Protein AF-A0A966PI27-F1 (afdb_monomer_lite)

Foldseek 3Di:
DVQCVVVVHDPVPSVVVVVVCCVVQQWPDDDPDIDGGCVVVVHDDDD

Secondary structure (DSSP, 8-state):
-HHHHHTT--HHHHHHHHHHHHHTTSEEEETTEEEE-HHHHTPPPP-

Structure (mmCIF, N/CA/C/O backbone):
data_AF-A0A966PI27-F1
#
_entry.id   AF-A0A966PI27-F1
#
loop_
_atom_site.group_PDB
_atom_site.id
_atom_site.type_symbol
_atom_site.label_atom_id
_atom_site.label_alt_id
_atom_site.label_comp_id
_atom_site.label_asym_id
_atom_site.label_entity_id
_atom_site.label_seq_id
_atom_site.pdbx_PDB_ins_code
_atom_site.Cartn_x
_atom_site.Cartn_y
_atom_site.Cartn_z
_atom_site.occupancy
_atom_site.B_iso_or_equiv
_atom_site.auth_seq_id
_atom_site.auth_comp_id
_atom_site.auth_asym_id
_atom_site.auth_atom_id
_atom_site.pdbx_PDB_model_num
ATOM 1 N N . SER A 1 1 ? -5.009 5.390 7.130 1.00 83.19 1 SER A N 1
ATOM 2 C CA . SER A 1 1 ? -4.017 5.680 6.080 1.00 83.19 1 SER A CA 1
ATOM 3 C C . SER A 1 1 ? -4.685 5.400 4.760 1.00 83.19 1 SER A C 1
ATOM 5 O O . SER A 1 1 ? -5.313 4.352 4.622 1.00 83.19 1 SER A O 1
ATOM 7 N N . GLN A 1 2 ? -4.531 6.317 3.809 1.00 89.75 2 GLN A N 1
ATOM 8 C CA . GLN A 1 2 ? -5.278 6.312 2.551 1.00 89.75 2 GLN A CA 1
ATOM 9 C C . GLN A 1 2 ? -5.202 4.968 1.809 1.00 89.75 2 GLN A C 1
ATOM 11 O O . GLN A 1 2 ? -6.219 4.445 1.382 1.00 89.75 2 GLN A O 1
ATOM 16 N N . PHE A 1 3 ? -4.022 4.341 1.773 1.00 91.94 3 PHE A N 1
ATOM 17 C CA . PHE A 1 3 ? -3.811 3.032 1.142 1.00 91.94 3 PHE A CA 1
ATOM 18 C C . PHE A 1 3 ? -4.673 1.897 1.720 1.00 91.94 3 PHE A C 1
ATOM 20 O O . PHE A 1 3 ? -5.162 1.023 1.010 1.00 91.94 3 PHE A O 1
ATOM 27 N N . ARG A 1 4 ? -4.840 1.881 3.045 1.00 94.31 4 ARG A N 1
ATOM 28 C CA . ARG A 1 4 ? -5.624 0.850 3.725 1.00 94.31 4 ARG A CA 1
ATOM 29 C C . ARG A 1 4 ? -7.114 1.028 3.438 1.00 94.31 4 ARG A C 1
ATOM 31 O O . ARG A 1 4 ? -7.817 0.043 3.245 1.00 94.31 4 ARG A O 1
ATOM 38 N N . GLU A 1 5 ? -7.560 2.279 3.445 1.00 95.94 5 GLU A N 1
ATOM 39 C CA . GLU A 1 5 ? -8.946 2.671 3.190 1.00 95.94 5 GLU A CA 1
ATOM 40 C C . GLU A 1 5 ? -9.333 2.411 1.730 1.00 95.94 5 GLU A C 1
ATOM 42 O O . GLU A 1 5 ? -10.376 1.811 1.493 1.00 95.94 5 GLU A O 1
ATOM 47 N N . SER A 1 6 ? -8.462 2.731 0.765 1.00 95.12 6 SER A N 1
ATOM 48 C CA . SER A 1 6 ? -8.718 2.492 -0.665 1.00 95.12 6 SER A CA 1
ATOM 49 C C . SER A 1 6 ? -8.865 1.011 -1.023 1.00 95.12 6 SER A C 1
ATOM 51 O O . SER A 1 6 ? -9.552 0.675 -1.980 1.00 95.12 6 SER A O 1
ATOM 53 N N . LEU A 1 7 ? -8.206 0.126 -0.271 1.00 94.88 7 LEU A N 1
ATOM 54 C CA . LEU A 1 7 ? -8.261 -1.326 -0.471 1.00 94.88 7 LEU A CA 1
ATOM 55 C C . LEU A 1 7 ? -9.252 -2.030 0.470 1.00 94.88 7 LEU A C 1
ATOM 57 O O . LEU A 1 7 ? -9.408 -3.244 0.377 1.00 94.88 7 LEU A O 1
ATOM 61 N N . GLY A 1 8 ? -9.883 -1.311 1.405 1.00 96.75 8 GLY A N 1
ATOM 62 C CA . GLY A 1 8 ? -10.787 -1.907 2.396 1.00 96.75 8 GLY A CA 1
ATOM 63 C C . GLY A 1 8 ? -10.119 -2.916 3.343 1.00 96.75 8 GLY A C 1
ATOM 64 O O . GLY A 1 8 ? -10.778 -3.826 3.840 1.00 96.75 8 GLY A O 1
ATOM 65 N N . ILE A 1 9 ? -8.810 -2.791 3.596 1.00 96.62 9 ILE A N 1
ATOM 66 C CA . ILE A 1 9 ? -8.041 -3.757 4.402 1.00 96.62 9 ILE A CA 1
ATOM 67 C C . ILE A 1 9 ? -7.727 -3.239 5.814 1.00 96.62 9 ILE A C 1
ATOM 69 O O . ILE A 1 9 ? -8.068 -2.131 6.218 1.00 96.62 9 ILE A O 1
ATOM 73 N N . THR A 1 10 ? -7.058 -4.059 6.624 1.00 95.50 10 THR A N 1
ATOM 74 C CA . THR A 1 10 ? -6.586 -3.684 7.968 1.00 95.50 10 THR A CA 1
ATOM 75 C C . THR A 1 10 ? -5.082 -3.385 7.967 1.00 95.50 10 THR A C 1
ATOM 77 O O . THR A 1 10 ? -4.370 -3.736 7.027 1.00 95.50 10 THR A O 1
ATOM 80 N N . ARG A 1 11 ? -4.564 -2.728 9.021 1.00 92.56 11 ARG A N 1
ATOM 81 C CA . ARG A 1 11 ? -3.135 -2.347 9.102 1.00 92.56 11 ARG A CA 1
ATOM 82 C C . ARG A 1 11 ? -2.206 -3.560 9.022 1.00 92.56 11 ARG A C 1
ATOM 84 O O . ARG A 1 11 ? -1.175 -3.469 8.363 1.00 92.56 11 ARG A O 1
ATOM 91 N N . LYS A 1 12 ? -2.603 -4.684 9.635 1.00 95.88 12 LYS A N 1
ATOM 92 C CA . LYS A 1 12 ? -1.854 -5.950 9.584 1.00 95.88 12 LYS A CA 1
ATOM 93 C C . LYS A 1 12 ? -1.609 -6.445 8.155 1.00 95.88 12 LYS A C 1
ATOM 95 O O . LYS A 1 1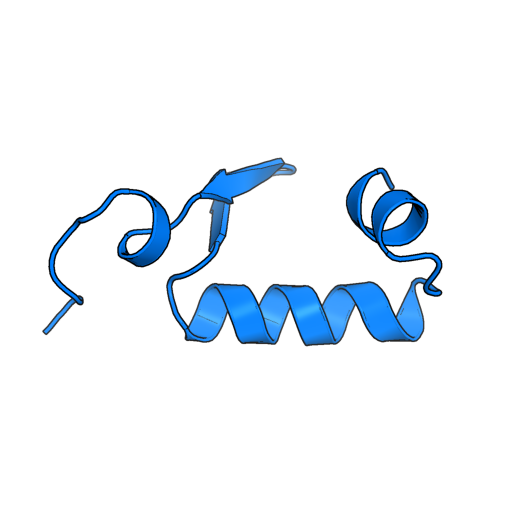2 ? -0.602 -7.089 7.915 1.00 95.88 12 LYS A O 1
ATOM 100 N N . HIS A 1 13 ? -2.501 -6.105 7.222 1.00 95.81 13 HIS A N 1
ATOM 101 C CA . HIS A 1 13 ? -2.406 -6.493 5.813 1.00 95.81 13 HIS A CA 1
ATOM 102 C C . HIS A 1 13 ? -1.750 -5.413 4.955 1.00 95.81 13 HIS A C 1
ATOM 104 O O . HIS A 1 13 ? -1.047 -5.723 4.002 1.00 95.81 13 HIS A O 1
ATOM 110 N N . ALA A 1 14 ? -1.942 -4.140 5.306 1.00 95.75 14 ALA A N 1
ATOM 111 C CA . ALA A 1 14 ? -1.405 -3.023 4.538 1.00 95.75 14 ALA A CA 1
ATOM 112 C C . ALA A 1 14 ? 0.132 -2.984 4.532 1.00 95.75 14 ALA A C 1
ATOM 114 O O . ALA A 1 14 ? 0.722 -2.755 3.481 1.00 95.75 14 ALA A O 1
ATOM 115 N N . VAL A 1 15 ? 0.782 -3.206 5.682 1.00 93.31 15 VAL A N 1
ATOM 116 C CA . VAL A 1 15 ? 2.250 -3.094 5.787 1.00 93.31 15 VAL A CA 1
ATOM 117 C C . VAL A 1 15 ? 2.973 -4.169 4.961 1.00 93.31 15 VAL A C 1
ATOM 119 O O . VAL A 1 15 ? 3.753 -3.780 4.092 1.00 93.31 15 VAL A O 1
ATOM 122 N N . PRO A 1 16 ? 2.676 -5.478 5.112 1.00 96.19 16 PRO A N 1
ATOM 123 C CA . PRO A 1 16 ? 3.345 -6.510 4.315 1.00 96.19 16 PRO A CA 1
ATOM 124 C C . PRO A 1 16 ? 3.106 -6.356 2.810 1.00 96.19 16 PRO A C 1
ATOM 126 O O . PRO A 1 16 ? 3.978 -6.662 1.998 1.00 96.19 16 PRO A O 1
ATOM 129 N N . LEU A 1 17 ? 1.924 -5.868 2.420 1.00 95.69 17 LEU A N 1
ATOM 130 C CA . LEU A 1 17 ? 1.591 -5.675 1.014 1.00 95.69 17 LEU A CA 1
ATOM 131 C C . LEU A 1 17 ? 2.383 -4.511 0.408 1.00 95.69 17 LEU A C 1
ATOM 133 O O . LEU A 1 17 ? 2.947 -4.666 -0.671 1.00 95.69 17 LEU A O 1
ATOM 137 N N . LEU A 1 18 ? 2.507 -3.389 1.123 1.00 95.00 18 LEU A N 1
ATOM 138 C CA . LEU A 1 18 ? 3.361 -2.273 0.703 1.00 95.00 18 LEU A CA 1
ATOM 139 C C . LEU A 1 18 ? 4.832 -2.688 0.584 1.00 95.00 18 LEU A C 1
ATOM 141 O O . LEU A 1 18 ? 5.476 -2.341 -0.398 1.00 95.00 18 LEU A O 1
ATOM 145 N N . GLU A 1 19 ? 5.352 -3.484 1.519 1.00 95.50 19 GLU A N 1
ATOM 146 C CA . GLU A 1 19 ? 6.718 -4.022 1.426 1.00 95.50 19 GLU A CA 1
ATOM 147 C C . GLU A 1 19 ? 6.905 -4.933 0.205 1.00 95.50 19 GLU A C 1
ATOM 149 O O . GLU A 1 19 ? 7.946 -4.903 -0.452 1.00 95.50 19 GLU A O 1
ATOM 154 N N . ALA A 1 20 ? 5.894 -5.738 -0.132 1.00 96.12 20 ALA A N 1
ATOM 155 C CA . ALA A 1 20 ? 5.930 -6.573 -1.327 1.00 96.12 20 ALA A CA 1
ATOM 156 C C . ALA A 1 20 ? 5.912 -5.740 -2.622 1.00 96.12 20 ALA A C 1
ATOM 158 O O . ALA A 1 20 ? 6.597 -6.102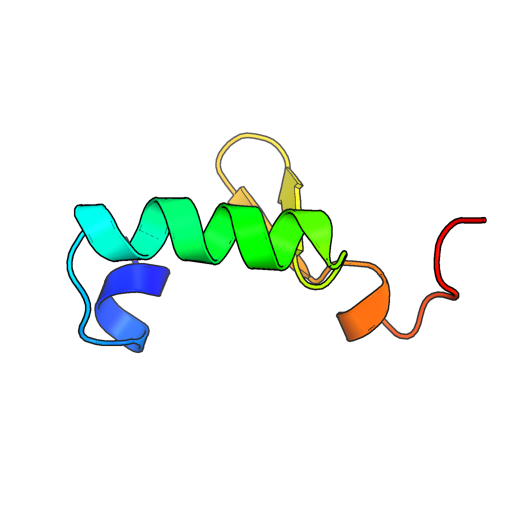 -3.581 1.00 96.12 20 ALA A O 1
ATOM 159 N N . LEU A 1 21 ? 5.163 -4.632 -2.654 1.00 95.06 21 LEU A N 1
ATOM 160 C CA . LEU A 1 21 ? 5.162 -3.685 -3.776 1.00 95.06 21 LEU A CA 1
ATOM 161 C C . LEU A 1 21 ? 6.502 -2.948 -3.899 1.00 95.06 21 LEU A C 1
ATOM 163 O O . LEU A 1 21 ? 7.011 -2.803 -5.013 1.00 95.06 21 LEU A O 1
ATOM 167 N N . ASP A 1 22 ? 7.100 -2.569 -2.767 1.00 93.94 22 ASP A N 1
ATOM 168 C CA . ASP A 1 22 ? 8.420 -1.935 -2.704 1.00 93.94 22 ASP A CA 1
ATOM 169 C C . ASP A 1 22 ? 9.504 -2.883 -3.260 1.00 93.94 22 ASP A C 1
ATOM 171 O O . ASP A 1 22 ? 10.267 -2.503 -4.149 1.00 93.94 22 ASP A O 1
ATOM 175 N N . ARG A 1 23 ? 9.515 -4.162 -2.841 1.00 94.12 23 ARG A N 1
ATOM 176 C CA . ARG A 1 23 ? 10.444 -5.189 -3.372 1.00 94.12 23 ARG A CA 1
ATOM 177 C C . ARG A 1 23 ? 10.314 -5.409 -4.875 1.00 94.12 23 ARG A C 1
ATOM 179 O O . ARG A 1 23 ? 11.278 -5.789 -5.529 1.00 94.12 23 ARG A O 1
ATOM 186 N N . ARG A 1 24 ? 9.117 -5.207 -5.422 1.00 94.50 24 ARG A N 1
ATOM 187 C CA . ARG A 1 24 ? 8.852 -5.336 -6.858 1.00 94.50 24 ARG A CA 1
ATOM 188 C C . ARG A 1 24 ? 9.119 -4.042 -7.619 1.00 94.50 24 ARG A C 1
ATOM 190 O O . ARG A 1 24 ? 8.814 -4.006 -8.802 1.00 94.50 24 ARG A O 1
ATOM 197 N N . ALA A 1 25 ? 9.639 -2.992 -6.983 1.00 93.44 25 ALA A N 1
ATOM 198 C CA . ALA A 1 25 ? 9.833 -1.672 -7.586 1.00 93.44 25 ALA A CA 1
ATOM 199 C C . ALA A 1 25 ? 8.543 -1.064 -8.182 1.00 93.44 25 ALA A C 1
ATOM 201 O O . ALA A 1 25 ? 8.596 -0.264 -9.119 1.00 93.44 25 ALA A O 1
ATOM 202 N N . ILE A 1 26 ? 7.378 -1.448 -7.644 1.00 94.19 26 ILE A N 1
ATOM 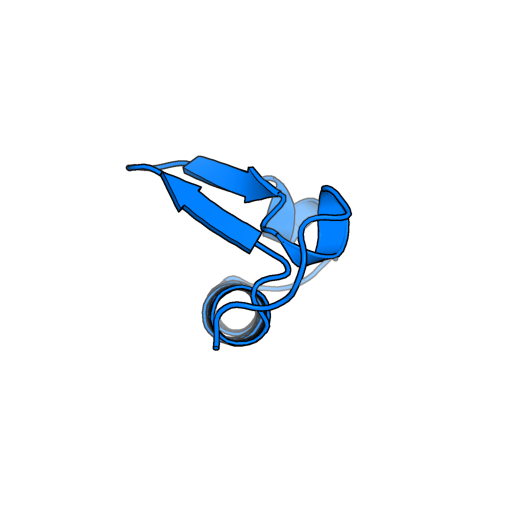203 C CA . ILE A 1 26 ? 6.075 -0.862 -7.994 1.00 94.19 26 ILE A CA 1
ATOM 204 C C . ILE A 1 26 ? 5.874 0.428 -7.201 1.00 94.19 26 ILE A C 1
ATOM 206 O O . ILE A 1 26 ? 5.416 1.424 -7.747 1.00 94.19 26 ILE A O 1
ATOM 210 N N . THR A 1 27 ? 6.261 0.430 -5.929 1.00 94.12 27 THR A N 1
ATOM 211 C CA . THR A 1 27 ? 6.302 1.621 -5.075 1.00 94.12 27 THR A CA 1
ATOM 212 C C . THR A 1 27 ? 7.721 1.852 -4.569 1.00 94.12 27 THR A C 1
ATOM 214 O O . THR A 1 27 ? 8.562 0.954 -4.600 1.00 94.12 27 THR A O 1
ATOM 217 N N . LYS A 1 28 ? 8.006 3.076 -4.124 1.00 93.44 28 LYS A N 1
ATOM 218 C CA . LYS A 1 28 ? 9.244 3.418 -3.417 1.00 93.44 28 LYS A CA 1
ATOM 219 C C . LYS A 1 28 ? 8.915 4.296 -2.219 1.00 93.44 28 LYS A C 1
ATOM 221 O O . LYS A 1 28 ? 8.100 5.216 -2.313 1.00 93.44 28 LYS A O 1
ATOM 226 N N . ARG A 1 29 ? 9.571 4.029 -1.089 1.00 93.75 29 ARG A N 1
ATOM 227 C CA . ARG A 1 29 ? 9.465 4.863 0.112 1.00 93.75 29 ARG A CA 1
ATOM 228 C C . ARG A 1 29 ? 10.322 6.122 -0.034 1.00 93.75 29 ARG A C 1
ATOM 230 O O . ARG A 1 29 ? 11.509 6.028 -0.337 1.00 93.75 29 ARG A O 1
ATOM 237 N N . SER A 1 30 ? 9.714 7.279 0.212 1.00 92.06 30 SER A N 1
ATOM 238 C CA . SER A 1 30 ? 10.376 8.583 0.263 1.00 92.06 30 SER A CA 1
ATOM 239 C C . SER A 1 30 ? 9.967 9.273 1.565 1.00 92.06 30 SER A C 1
ATOM 241 O O . SER A 1 30 ? 8.893 9.867 1.660 1.00 92.06 30 SER A O 1
ATOM 243 N N .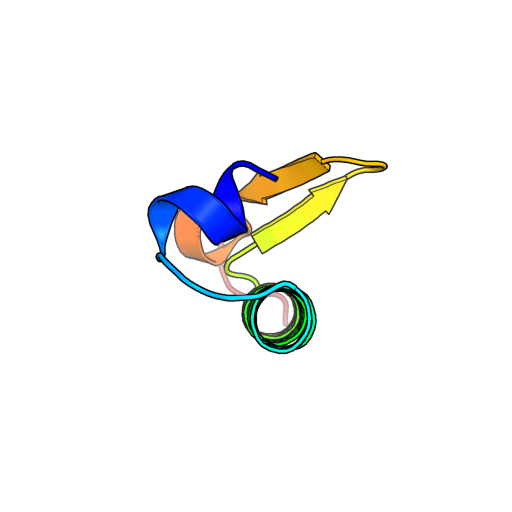 GLY A 1 31 ? 10.777 9.082 2.611 1.00 91.69 31 GLY A N 1
ATOM 244 C CA . GLY A 1 31 ? 10.448 9.499 3.977 1.00 91.69 31 GLY A CA 1
ATOM 245 C C . GLY A 1 31 ? 9.176 8.824 4.508 1.00 91.69 31 GLY A C 1
ATOM 246 O O . GLY A 1 31 ? 9.100 7.591 4.611 1.00 91.69 31 GLY A O 1
ATOM 247 N N . ASP A 1 32 ? 8.175 9.646 4.827 1.00 89.88 32 ASP A N 1
ATOM 248 C CA . ASP A 1 32 ? 6.869 9.214 5.347 1.00 89.88 32 ASP A CA 1
ATOM 249 C C . ASP A 1 32 ? 5.849 8.889 4.251 1.00 89.88 32 ASP A C 1
ATOM 251 O O . ASP A 1 32 ? 4.778 8.341 4.526 1.00 89.88 32 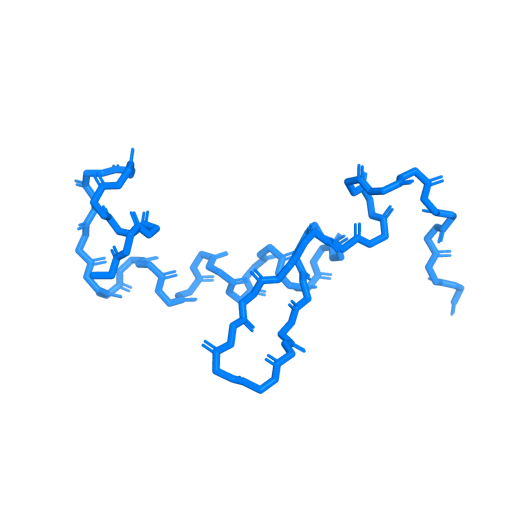ASP A O 1
ATOM 255 N N . LEU A 1 33 ? 6.189 9.180 2.995 1.00 91.94 33 LEU A N 1
ATOM 256 C CA . LEU A 1 33 ? 5.342 8.919 1.842 1.00 91.94 33 LEU A CA 1
ATOM 257 C C . LEU A 1 33 ? 5.821 7.696 1.058 1.00 91.94 33 LEU A C 1
ATOM 259 O O . LEU A 1 33 ? 6.970 7.248 1.139 1.00 91.94 33 LEU A O 1
ATOM 263 N N . ARG A 1 34 ? 4.906 7.166 0.249 1.00 93.19 34 ARG A N 1
ATOM 264 C CA . ARG A 1 34 ? 5.215 6.219 -0.819 1.00 93.19 34 ARG A CA 1
ATOM 265 C C . ARG A 1 34 ? 4.780 6.812 -2.145 1.00 93.19 34 ARG A C 1
ATOM 267 O O . ARG A 1 34 ? 3.665 7.311 -2.258 1.00 93.19 34 ARG A O 1
ATOM 274 N N . ILE A 1 35 ? 5.677 6.738 -3.117 1.00 93.62 35 ILE A N 1
ATOM 275 C CA . ILE A 1 35 ? 5.474 7.210 -4.487 1.00 93.62 35 ILE A CA 1
ATOM 276 C C . ILE A 1 35 ? 5.559 6.031 -5.462 1.00 93.62 35 ILE A C 1
ATOM 278 O O . ILE A 1 35 ? 5.983 4.935 -5.080 1.00 93.62 35 ILE A O 1
ATOM 282 N N . GLY A 1 36 ? 5.160 6.254 -6.716 1.00 92.62 36 GLY A N 1
ATOM 283 C CA . GLY A 1 36 ? 5.324 5.272 -7.787 1.00 92.62 36 GLY A CA 1
ATOM 284 C C . GLY A 1 36 ? 6.798 4.928 -8.013 1.00 92.62 36 GLY A C 1
ATOM 285 O O . GLY A 1 36 ? 7.648 5.817 -8.081 1.00 92.62 36 GLY A O 1
ATOM 286 N N . GLY A 1 37 ? 7.100 3.633 -8.068 1.00 90.31 37 GLY A N 1
ATOM 287 C CA . GLY A 1 37 ? 8.429 3.101 -8.359 1.00 90.31 37 GLY A CA 1
ATOM 288 C C . GLY A 1 37 ? 8.689 2.961 -9.860 1.00 90.31 37 GLY A C 1
ATOM 289 O O . GLY A 1 37 ? 7.810 3.214 -10.685 1.00 90.31 37 GLY A O 1
ATOM 290 N N . ALA A 1 38 ? 9.897 2.507 -10.205 1.00 87.44 38 ALA A N 1
ATOM 291 C CA . ALA A 1 38 ? 10.379 2.351 -11.581 1.00 87.44 38 ALA A CA 1
ATOM 292 C C . ALA A 1 38 ? 9.361 1.662 -12.506 1.00 87.44 38 ALA A C 1
ATOM 294 O O . ALA A 1 38 ? 9.084 2.144 -13.600 1.00 87.44 38 ALA A O 1
ATOM 295 N N . ARG A 1 39 ? 8.707 0.594 -12.030 1.00 86.06 39 ARG A N 1
ATOM 296 C CA . ARG A 1 39 ? 7.752 -0.173 -12.846 1.00 86.06 39 ARG A CA 1
ATOM 297 C C . ARG A 1 39 ? 6.442 0.555 -13.142 1.00 86.06 39 ARG A C 1
ATOM 299 O O . ARG A 1 39 ? 5.785 0.195 -14.111 1.00 86.06 39 ARG A O 1
ATOM 306 N N . LEU A 1 40 ? 6.041 1.523 -12.317 1.00 86.38 40 LEU A N 1
ATOM 307 C CA . LEU A 1 40 ? 4.875 2.371 -12.595 1.00 86.38 40 LEU A CA 1
ATOM 308 C C . LEU A 1 40 ? 5.244 3.576 -13.459 1.00 86.38 40 LEU A C 1
ATOM 310 O O . LEU A 1 40 ? 4.418 4.035 -14.240 1.00 86.38 40 LEU A O 1
ATOM 314 N N . ASN A 1 41 ? 6.482 4.055 -13.342 1.00 84.62 41 ASN A N 1
ATOM 315 C CA . ASN A 1 41 ? 6.964 5.221 -14.078 1.00 84.62 41 ASN A CA 1
ATOM 316 C C . ASN A 1 41 ? 7.541 4.862 -15.464 1.00 84.62 41 ASN A C 1
ATOM 318 O O . ASN A 1 41 ? 7.971 5.752 -16.187 1.00 84.62 41 ASN A O 1
ATOM 322 N N . GLY A 1 42 ? 7.554 3.575 -15.840 1.00 77.88 42 GLY A N 1
ATOM 323 C CA . GLY A 1 42 ? 8.101 3.097 -17.116 1.00 77.88 42 GLY A CA 1
ATOM 324 C C . GLY A 1 42 ? 9.630 3.037 -17.164 1.00 77.88 42 GLY A C 1
ATOM 325 O O . GLY A 1 42 ? 10.206 2.922 -18.243 1.00 77.88 42 GLY A O 1
ATOM 326 N N . GLU A 1 43 ? 10.293 3.112 -16.013 1.00 73.75 43 GLU A N 1
ATOM 327 C CA . GLU A 1 43 ? 11.748 3.062 -15.921 1.00 73.75 43 GLU A CA 1
ATOM 328 C C . GLU A 1 43 ? 12.230 1.602 -16.007 1.00 73.75 43 GLU A C 1
ATOM 330 O O . GLU A 1 43 ? 11.590 0.708 -15.429 1.00 73.75 43 GLU A O 1
ATOM 335 N N . PRO A 1 44 ? 13.323 1.321 -16.742 1.00 69.75 44 PRO A N 1
ATOM 336 C CA . PRO A 1 44 ? 13.858 -0.029 -16.842 1.00 69.75 44 PRO A CA 1
ATOM 337 C C . PRO A 1 44 ? 14.183 -0.599 -15.451 1.00 69.75 44 PRO A C 1
ATOM 339 O O . PRO A 1 44 ? 14.564 0.146 -14.543 1.00 69.75 44 PRO A O 1
ATOM 342 N N . PRO A 1 45 ? 14.004 -1.919 -15.247 1.00 68.50 45 PRO A N 1
ATOM 343 C CA . PRO A 1 45 ? 14.279 -2.541 -13.960 1.00 68.50 45 PRO A CA 1
ATOM 344 C C . PRO A 1 45 ? 15.751 -2.326 -13.571 1.00 68.50 45 PRO A C 1
ATOM 346 O O . PRO A 1 45 ? 16.615 -2.398 -14.447 1.00 68.50 45 PRO A O 1
ATOM 349 N N . PRO A 1 46 ? 16.052 -2.085 -12.282 1.00 65.94 46 PRO A N 1
ATOM 350 C 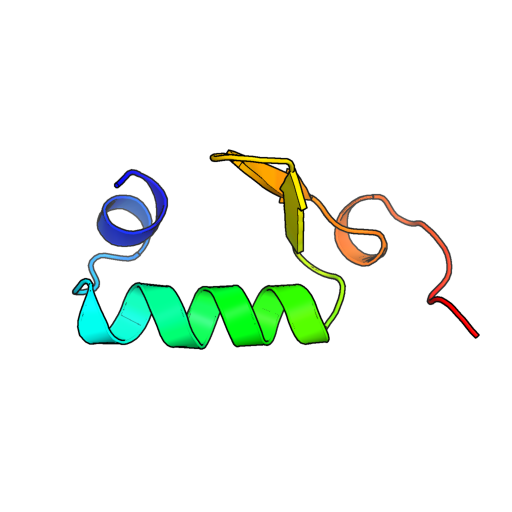CA . PRO A 1 46 ? 17.435 -2.016 -11.831 1.00 65.94 46 PRO A CA 1
ATOM 351 C C . PRO A 1 46 ? 18.110 -3.376 -12.068 1.00 65.94 46 PRO A C 1
ATOM 353 O O . PRO A 1 46 ? 17.560 -4.404 -11.665 1.00 65.94 46 PRO A O 1
ATOM 356 N N . THR A 1 47 ? 19.247 -3.362 -12.771 1.00 71.19 47 THR A N 1
ATOM 357 C CA . THR A 1 47 ? 20.151 -4.511 -12.979 1.00 71.19 47 THR A CA 1
ATOM 358 C C . THR A 1 47 ? 20.766 -4.999 -11.682 1.00 71.19 47 THR A C 1
ATOM 360 O O . THR A 1 47 ? 21.156 -4.125 -10.874 1.00 71.19 47 THR A O 1
#

Radius of gyration: 11.41 Å; chains: 1; bounding box: 31×16×27 Å

pLDDT: mean 90.2, std 8.02, range [65.94, 96.75]

Sequence (47 aa):
SQFRESLGITRKHAVPLLEALDRRAITKRSGDLRIGGARLNGEPPPT